Protein AF-A0A0Q7EDC2-F1 (afdb_monomer_lite)

Secondary structure (DSSP, 8-state):
---SS---HHHHHHHHHHHHHHHHHHHHHHHHHHHHHHHHHHHHHHHHHHHTT--SSTTHHHHHHHHHHHHHHHHHHHHHHHHHHHHHHHHHHHT--------TT--S--------S--------------------

Foldseek 3Di:
DDDDDDPDPLNVLLVVLQVVLQVLVVVLVVLVVVLVVLVVVLVCVVVVCVVVVHDPPPCVVVNVVSVVVNVVSVVVSVVSVVVSVVSVVVCVVVVHDYDHDCDPVRPPDDDDPDDDDDDDDDDDDDDDDDDDDDDDD

pLDDT: mean 73.4, std 23.54, range [28.7, 98.19]

Radius of gyration: 23.07 Å; chains: 1; bounding box: 58×30×77 Å

Structure (mmCIF, N/CA/C/O backbone):
data_AF-A0A0Q7EDC2-F1
#
_entry.id   AF-A0A0Q7EDC2-F1
#
loop_
_atom_site.group_PDB
_atom_site.id
_atom_site.type_symbol
_atom_site.label_atom_id
_atom_site.label_alt_id
_atom_site.label_comp_id
_atom_site.label_asym_id
_atom_site.label_entity_id
_atom_site.label_seq_id
_atom_site.pdbx_PDB_ins_code
_atom_site.Cartn_x
_atom_site.Cartn_y
_atom_site.Cartn_z
_atom_site.occupancy
_atom_site.B_iso_or_equiv
_atom_site.auth_seq_id
_atom_site.auth_comp_id
_atom_site.auth_asym_id
_atom_site.auth_atom_id
_atom_site.pdbx_PDB_model_num
ATOM 1 N N . MET A 1 1 ? 25.964 8.765 -46.398 1.00 41.34 1 MET A N 1
ATOM 2 C CA . MET A 1 1 ? 26.125 8.921 -44.936 1.00 41.34 1 MET A CA 1
ATOM 3 C C . MET A 1 1 ? 24.881 9.610 -44.404 1.00 41.34 1 MET A C 1
ATOM 5 O O . MET A 1 1 ? 24.780 10.824 -44.498 1.00 41.34 1 MET A O 1
ATOM 9 N N . THR A 1 2 ? 23.907 8.835 -43.928 1.00 40.84 2 THR A N 1
ATOM 10 C CA . THR A 1 2 ? 22.625 9.371 -43.450 1.00 40.84 2 THR A CA 1
ATOM 11 C C . THR A 1 2 ? 22.281 8.692 -42.131 1.00 40.84 2 THR A C 1
ATOM 13 O O . THR A 1 2 ? 21.480 7.768 -42.085 1.00 40.84 2 THR A O 1
ATOM 16 N N . GLN A 1 3 ? 22.930 9.127 -41.051 1.00 47.03 3 GLN A N 1
ATOM 17 C CA . GLN A 1 3 ? 22.365 9.005 -39.711 1.00 47.03 3 GLN A CA 1
ATOM 18 C C . GLN A 1 3 ? 21.660 10.329 -39.410 1.00 47.03 3 GLN A C 1
ATOM 20 O O . GLN A 1 3 ? 22.299 11.339 -39.129 1.00 47.03 3 GLN A O 1
ATOM 25 N N . ARG A 1 4 ? 20.330 10.335 -39.507 1.00 50.97 4 ARG A N 1
ATOM 26 C CA . ARG A 1 4 ? 19.479 11.297 -38.801 1.00 50.97 4 ARG A CA 1
ATOM 27 C C . ARG A 1 4 ? 18.469 10.484 -38.000 1.00 50.97 4 ARG A C 1
ATOM 29 O O . ARG A 1 4 ? 17.672 9.761 -38.584 1.00 50.97 4 ARG A O 1
ATOM 36 N N . ASN A 1 5 ? 18.548 10.628 -36.679 1.00 55.94 5 ASN A N 1
ATOM 37 C CA . ASN A 1 5 ? 17.570 10.209 -35.669 1.00 55.94 5 ASN A CA 1
ATOM 38 C C . ASN A 1 5 ? 17.356 8.697 -35.478 1.00 55.94 5 ASN A C 1
ATOM 40 O O . ASN A 1 5 ? 16.224 8.225 -35.449 1.00 55.94 5 ASN A O 1
ATOM 44 N N . GLY A 1 6 ? 18.437 7.936 -35.295 1.00 47.84 6 GLY A N 1
ATOM 45 C CA . GLY A 1 6 ? 18.365 6.524 -34.913 1.00 47.84 6 GLY A CA 1
ATOM 46 C C . GLY A 1 6 ? 18.562 6.321 -33.413 1.00 47.84 6 GLY A C 1
ATOM 47 O O . GLY A 1 6 ? 19.651 5.933 -33.006 1.00 47.84 6 GLY A O 1
ATOM 48 N N . VAL A 1 7 ? 17.533 6.553 -32.591 1.00 57.72 7 VAL A N 1
ATOM 49 C CA . VAL A 1 7 ? 17.492 5.884 -31.278 1.00 57.72 7 VAL A CA 1
ATOM 50 C C . VAL A 1 7 ? 17.326 4.395 -31.577 1.00 57.72 7 VAL A C 1
ATOM 52 O O . VAL A 1 7 ? 16.370 4.009 -32.253 1.00 57.72 7 VAL A O 1
ATOM 55 N N . SER A 1 8 ? 18.274 3.559 -31.149 1.00 68.38 8 SER A N 1
ATOM 56 C CA . SER A 1 8 ? 18.185 2.117 -31.375 1.00 68.38 8 SER A CA 1
ATOM 57 C C . SER A 1 8 ? 16.929 1.572 -30.688 1.00 68.38 8 SER A C 1
ATOM 59 O O . SER A 1 8 ? 16.618 1.910 -29.543 1.00 68.38 8 SER A O 1
ATOM 61 N N . ILE A 1 9 ? 16.192 0.694 -31.374 1.00 65.75 9 ILE A N 1
ATOM 62 C CA . ILE A 1 9 ? 15.026 -0.004 -30.802 1.00 65.75 9 ILE A CA 1
ATOM 63 C C . ILE A 1 9 ? 15.425 -0.742 -29.513 1.00 65.75 9 ILE A C 1
ATOM 65 O O . ILE A 1 9 ? 14.613 -0.889 -28.601 1.00 65.75 9 ILE A O 1
ATOM 69 N N . MET A 1 10 ? 16.681 -1.188 -29.431 1.00 63.91 10 MET A N 1
ATOM 70 C CA . MET A 1 10 ? 17.245 -1.836 -28.253 1.00 63.91 10 MET A CA 1
ATOM 71 C C . MET A 1 10 ? 17.316 -0.859 -27.070 1.00 63.91 10 MET A C 1
ATOM 73 O O . MET A 1 10 ? 16.727 -1.140 -26.029 1.00 63.91 10 MET A O 1
ATOM 77 N N . ASP A 1 11 ? 17.882 0.335 -27.266 1.00 76.56 11 ASP A N 1
ATOM 78 C CA . ASP A 1 11 ? 17.971 1.389 -26.239 1.00 76.56 11 ASP A CA 1
ATOM 79 C C . ASP A 1 11 ? 16.587 1.795 -25.716 1.00 76.56 11 ASP A C 1
ATOM 81 O O . ASP A 1 11 ? 16.391 1.998 -24.519 1.00 76.56 11 ASP A O 1
ATOM 85 N N . THR A 1 12 ? 15.590 1.829 -26.606 1.00 83.56 12 THR A N 1
ATOM 86 C CA . THR A 1 12 ? 14.204 2.156 -26.238 1.00 83.56 12 THR A CA 1
ATOM 87 C C . THR A 1 12 ? 13.577 1.075 -25.348 1.00 83.56 12 THR A C 1
ATOM 89 O O . THR A 1 12 ? 12.875 1.394 -24.388 1.00 83.56 12 THR A O 1
ATOM 92 N N . LYS A 1 13 ? 13.843 -0.210 -25.624 1.00 81.00 13 LYS A N 1
ATOM 93 C CA . LYS A 1 13 ? 13.343 -1.337 -24.815 1.00 81.00 13 LYS A CA 1
ATOM 94 C C . LYS A 1 13 ? 13.968 -1.359 -23.420 1.00 81.00 13 LYS A C 1
ATOM 96 O O . LYS A 1 13 ? 13.245 -1.550 -22.445 1.00 81.00 13 LYS A O 1
ATOM 101 N N . HIS A 1 14 ? 15.277 -1.126 -23.324 1.00 82.81 14 HIS A N 1
ATOM 102 C CA . HIS A 1 14 ? 15.996 -1.038 -22.047 1.00 82.81 14 HIS A CA 1
ATOM 103 C C . HIS A 1 14 ? 15.515 0.142 -21.197 1.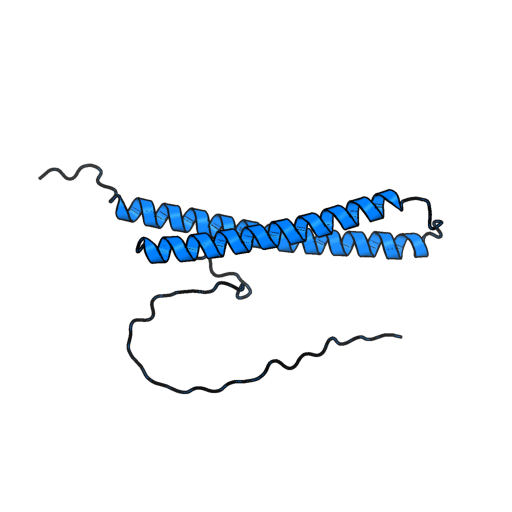00 82.81 14 HIS A C 1
ATOM 105 O O . HIS A 1 14 ? 15.252 -0.010 -20.000 1.00 82.81 14 HIS A O 1
ATOM 111 N N . ALA A 1 15 ? 15.330 1.307 -21.824 1.00 83.31 15 ALA A N 1
ATOM 112 C CA . ALA A 1 15 ? 14.800 2.490 -21.155 1.00 83.31 15 ALA A CA 1
ATOM 113 C C . ALA A 1 15 ? 13.376 2.252 -20.633 1.00 83.31 15 ALA A C 1
ATOM 115 O O . ALA A 1 15 ? 13.090 2.540 -19.472 1.00 83.31 15 ALA A O 1
ATOM 116 N N . PHE A 1 16 ? 12.499 1.664 -21.453 1.00 86.12 16 PHE A N 1
ATOM 117 C CA . PHE A 1 16 ? 11.136 1.337 -21.037 1.00 86.12 16 PHE A CA 1
ATOM 118 C C . PHE A 1 16 ? 11.110 0.351 -19.863 1.00 86.12 16 PHE A C 1
ATOM 120 O O . PHE A 1 16 ? 10.451 0.622 -18.861 1.00 86.12 16 PHE A O 1
ATOM 127 N N . ALA A 1 17 ? 11.859 -0.753 -19.944 1.00 86.44 17 ALA A N 1
ATOM 128 C CA . ALA A 1 17 ? 11.925 -1.736 -18.863 1.00 86.44 17 ALA A CA 1
ATOM 129 C C . ALA A 1 17 ? 12.429 -1.112 -17.551 1.00 86.44 17 ALA A C 1
ATOM 131 O O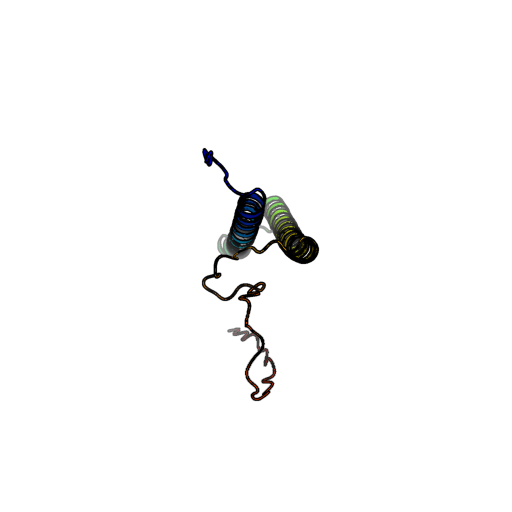 . ALA A 1 17 ? 11.866 -1.377 -16.490 1.00 86.44 17 ALA A O 1
ATOM 132 N N . SER A 1 18 ? 13.420 -0.219 -17.631 1.00 85.81 18 SER A N 1
ATOM 133 C CA . SER A 1 18 ? 13.939 0.515 -16.471 1.00 85.81 18 SER A CA 1
ATOM 134 C C . SER A 1 18 ? 12.898 1.453 -15.855 1.00 85.81 18 SER A C 1
ATOM 136 O O . SER A 1 18 ? 12.765 1.495 -14.635 1.00 85.81 18 SER A O 1
ATOM 138 N N . ILE A 1 19 ? 12.116 2.166 -16.675 1.00 89.94 19 ILE A N 1
ATOM 139 C CA . ILE A 1 19 ? 11.028 3.030 -16.187 1.00 89.94 19 ILE A CA 1
ATOM 140 C C . ILE A 1 19 ? 9.965 2.198 -15.463 1.00 89.94 19 ILE A C 1
ATOM 142 O O . ILE A 1 19 ? 9.530 2.567 -14.373 1.00 89.94 19 ILE A O 1
ATOM 146 N N . VAL A 1 20 ? 9.555 1.066 -16.041 1.00 90.56 20 VAL A N 1
ATOM 147 C CA . VAL A 1 20 ? 8.545 0.198 -15.420 1.00 90.56 20 VAL A CA 1
ATOM 148 C C . VAL A 1 20 ? 9.063 -0.383 -14.102 1.00 90.56 20 VAL A C 1
ATOM 150 O O . VAL A 1 20 ? 8.348 -0.315 -13.105 1.00 90.56 20 VAL A O 1
ATOM 153 N N . ALA A 1 21 ? 10.303 -0.882 -14.060 1.00 89.25 21 ALA A N 1
ATOM 154 C CA . ALA A 1 21 ? 10.915 -1.395 -12.832 1.00 89.25 21 ALA A CA 1
ATOM 155 C C . ALA A 1 21 ? 11.003 -0.315 -11.739 1.00 89.25 21 ALA A C 1
ATOM 157 O O . ALA A 1 21 ? 10.645 -0.558 -10.586 1.00 89.25 21 ALA A O 1
ATOM 158 N N . ALA A 1 22 ? 11.398 0.911 -12.102 1.00 87.56 22 ALA A N 1
ATOM 159 C CA . ALA A 1 22 ? 11.448 2.031 -11.167 1.00 87.56 22 ALA A CA 1
ATOM 160 C C . ALA A 1 22 ? 10.059 2.378 -10.606 1.00 87.56 22 ALA A C 1
ATOM 162 O O . ALA A 1 22 ? 9.919 2.598 -9.402 1.00 87.56 22 ALA A O 1
ATOM 163 N N . ASN A 1 23 ? 9.028 2.376 -11.456 1.00 91.62 23 ASN A N 1
ATOM 164 C CA . ASN A 1 23 ? 7.651 2.641 -11.043 1.00 91.62 23 ASN A CA 1
ATOM 165 C C . ASN A 1 23 ? 7.091 1.534 -10.140 1.00 9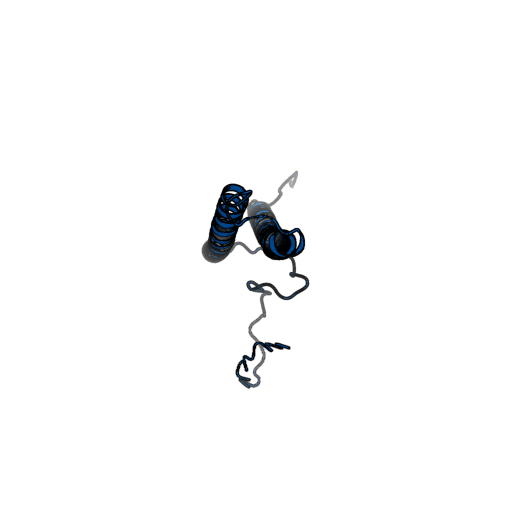1.62 23 ASN A C 1
ATOM 167 O O . ASN A 1 23 ? 6.389 1.843 -9.175 1.00 91.62 23 ASN A O 1
ATOM 171 N N . LEU A 1 24 ? 7.405 0.263 -10.414 1.00 92.25 24 LEU A N 1
ATOM 172 C CA . LEU A 1 24 ? 7.001 -0.862 -9.565 1.00 92.25 24 LEU A CA 1
ATOM 173 C C . LEU A 1 24 ? 7.646 -0.759 -8.182 1.00 92.25 24 LEU A C 1
ATOM 175 O O . LEU A 1 24 ? 6.929 -0.750 -7.186 1.00 92.25 24 LEU A O 1
ATOM 179 N N . ASN A 1 25 ? 8.961 -0.539 -8.118 1.00 90.06 25 ASN A N 1
ATOM 180 C CA . ASN A 1 25 ? 9.680 -0.337 -6.858 1.00 90.06 25 ASN A CA 1
ATOM 181 C C . ASN A 1 25 ? 9.137 0.868 -6.058 1.00 90.06 25 ASN A C 1
ATOM 183 O O . ASN A 1 25 ? 8.906 0.784 -4.851 1.00 90.06 25 ASN A O 1
ATOM 187 N N . ALA A 1 26 ? 8.866 1.994 -6.728 1.00 91.31 26 ALA A N 1
ATOM 188 C CA . ALA A 1 26 ? 8.246 3.155 -6.088 1.00 91.31 26 ALA A CA 1
ATOM 189 C C . ALA A 1 26 ? 6.844 2.835 -5.536 1.00 91.31 26 ALA A C 1
ATOM 191 O O . ALA A 1 26 ? 6.492 3.289 -4.445 1.00 91.31 26 ALA A O 1
ATOM 192 N N . SER A 1 27 ? 6.064 2.035 -6.267 1.00 94.81 27 SER A N 1
ATOM 193 C CA . SER A 1 27 ? 4.717 1.619 -5.861 1.00 94.81 27 SER A CA 1
ATOM 194 C C . SER A 1 27 ? 4.748 0.649 -4.678 1.00 94.81 27 SER A C 1
ATOM 196 O O . SER A 1 27 ? 3.946 0.785 -3.758 1.00 94.81 27 SER A O 1
ATOM 198 N N . GLU A 1 28 ? 5.695 -0.292 -4.655 1.00 94.94 28 GLU A N 1
ATOM 199 C CA . GLU A 1 28 ? 5.929 -1.197 -3.521 1.00 94.94 28 GLU A CA 1
ATOM 200 C C . GLU A 1 28 ? 6.267 -0.414 -2.249 1.00 94.94 28 GLU A C 1
ATOM 202 O O . GLU A 1 28 ? 5.650 -0.621 -1.203 1.00 94.94 28 GLU A O 1
ATOM 207 N N . LEU A 1 29 ? 7.184 0.554 -2.351 1.00 93.25 29 LEU A N 1
ATOM 208 C CA . LEU A 1 29 ? 7.560 1.411 -1.229 1.00 93.25 29 LEU A CA 1
ATOM 209 C C . LEU A 1 29 ? 6.391 2.281 -0.744 1.00 93.25 29 LEU A C 1
ATOM 211 O O . LEU A 1 29 ? 6.239 2.512 0.458 1.00 93.25 29 LEU A O 1
ATOM 215 N N . ALA A 1 30 ? 5.566 2.784 -1.663 1.00 93.94 30 ALA A N 1
ATOM 216 C 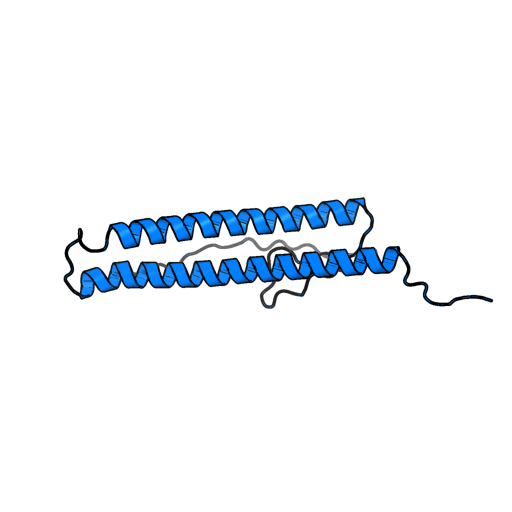CA . ALA A 1 30 ? 4.360 3.526 -1.312 1.00 93.94 30 ALA A CA 1
ATOM 217 C C . ALA A 1 30 ? 3.355 2.639 -0.558 1.00 93.94 30 ALA A C 1
ATOM 219 O O . ALA A 1 30 ? 2.820 3.071 0.464 1.00 93.94 30 ALA A O 1
ATOM 220 N N . ALA A 1 31 ? 3.162 1.391 -1.000 1.00 94.56 31 ALA A N 1
ATOM 221 C CA . ALA A 1 31 ? 2.306 0.424 -0.318 1.00 94.56 31 ALA A CA 1
ATOM 222 C C . ALA A 1 31 ? 2.818 0.094 1.095 1.00 94.56 31 ALA A C 1
ATOM 224 O O . ALA A 1 31 ? 2.020 0.042 2.029 1.00 94.56 31 ALA A O 1
ATOM 225 N N . ASP A 1 32 ? 4.136 -0.051 1.280 1.00 95.31 32 ASP A N 1
ATOM 226 C CA . ASP A 1 32 ? 4.748 -0.265 2.601 1.00 95.31 32 ASP A CA 1
ATOM 227 C C . ASP A 1 32 ? 4.495 0.908 3.555 1.00 95.31 32 ASP A C 1
ATOM 229 O O . ASP A 1 32 ? 4.097 0.714 4.706 1.00 95.31 32 ASP A O 1
ATOM 233 N N . ARG A 1 33 ? 4.667 2.142 3.070 1.00 95.94 33 ARG A N 1
ATOM 234 C CA . ARG A 1 33 ? 4.389 3.354 3.857 1.00 95.94 33 ARG A CA 1
ATOM 235 C C . ARG A 1 33 ? 2.913 3.471 4.218 1.00 95.94 33 ARG A C 1
ATOM 237 O O . ARG A 1 33 ? 2.589 3.798 5.357 1.00 95.94 33 ARG A O 1
ATOM 244 N N . GLN A 1 34 ? 2.024 3.187 3.269 1.00 96.94 34 GLN A N 1
ATOM 245 C CA . GLN A 1 34 ? 0.585 3.196 3.509 1.00 96.94 34 GLN A CA 1
ATOM 246 C C . GLN A 1 34 ? 0.196 2.145 4.551 1.00 96.94 34 GLN A C 1
ATOM 248 O O . GLN A 1 34 ? -0.546 2.455 5.479 1.00 96.94 34 GLN A O 1
ATOM 253 N N . LEU A 1 35 ? 0.731 0.927 4.447 1.00 97.19 35 LEU A N 1
ATOM 254 C CA . LEU A 1 35 ? 0.466 -0.140 5.408 1.00 97.19 35 LEU A CA 1
ATOM 255 C C . LEU A 1 35 ? 0.941 0.233 6.820 1.00 97.19 35 LEU A C 1
ATOM 257 O O . LEU A 1 35 ? 0.208 0.017 7.785 1.00 97.19 35 LEU A O 1
ATOM 261 N N . ALA A 1 36 ? 2.123 0.845 6.940 1.00 97.62 36 ALA A N 1
ATOM 262 C CA . ALA A 1 36 ? 2.625 1.351 8.216 1.00 97.62 36 ALA A CA 1
ATOM 263 C C . ALA A 1 36 ? 1.686 2.410 8.819 1.00 97.62 36 ALA A C 1
ATOM 265 O O . ALA A 1 36 ? 1.332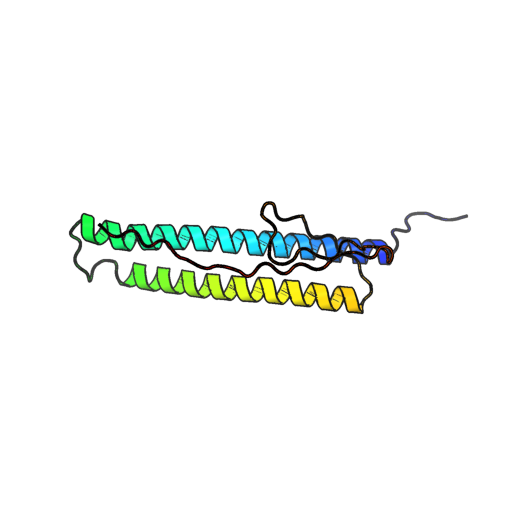 2.322 9.995 1.00 97.62 36 ALA A O 1
ATOM 266 N N . GLN A 1 37 ? 1.227 3.368 8.009 1.00 98.06 37 GLN A N 1
ATOM 267 C CA . GLN A 1 37 ? 0.307 4.409 8.465 1.00 98.06 37 GLN A CA 1
ATOM 268 C C . GLN A 1 37 ? -1.047 3.838 8.911 1.00 98.06 37 GLN A C 1
ATOM 270 O O . GLN A 1 37 ? -1.561 4.240 9.953 1.00 98.06 37 GLN A O 1
ATOM 275 N N . LEU A 1 38 ? -1.607 2.877 8.168 1.00 97.62 38 LEU A N 1
ATOM 276 C CA . LEU A 1 38 ? -2.852 2.202 8.551 1.00 97.62 38 LEU A CA 1
ATOM 277 C C . LEU A 1 38 ? -2.697 1.429 9.870 1.00 97.62 38 LEU A C 1
ATOM 279 O O . LEU A 1 38 ? -3.608 1.444 10.695 1.00 97.62 38 LEU A O 1
ATOM 283 N N . GLY A 1 39 ? -1.542 0.794 10.100 1.00 96.94 39 GLY A N 1
ATOM 284 C CA . GLY A 1 39 ? -1.233 0.115 11.362 1.00 96.94 39 GLY A CA 1
ATOM 285 C C . GLY A 1 39 ? -1.168 1.067 12.563 1.00 96.94 39 GLY A C 1
ATOM 286 O O . GLY A 1 39 ? -1.681 0.738 13.637 1.00 96.94 39 GLY A O 1
ATOM 287 N N . ILE A 1 40 ? -0.607 2.266 12.375 1.00 96.88 40 ILE A N 1
ATOM 288 C CA . ILE A 1 40 ? -0.626 3.333 13.389 1.00 96.88 40 ILE A CA 1
ATOM 289 C C . ILE A 1 40 ? -2.072 3.737 13.683 1.00 96.88 40 ILE A C 1
ATOM 291 O O . ILE A 1 40 ? -2.502 3.669 14.829 1.00 96.88 40 ILE A O 1
ATOM 295 N N . THR A 1 41 ? -2.862 4.044 12.651 1.00 95.19 41 THR A N 1
ATOM 296 C CA . THR A 1 41 ? -4.270 4.433 12.818 1.00 95.19 41 THR A CA 1
ATOM 297 C C . THR A 1 41 ? -5.100 3.351 13.514 1.00 95.19 41 THR A C 1
ATOM 299 O O . THR A 1 41 ? -5.947 3.668 14.347 1.00 95.19 41 THR A O 1
ATOM 302 N N . LEU A 1 42 ? -4.850 2.071 13.223 1.00 94.81 42 LEU A N 1
ATOM 303 C CA . LEU A 1 42 ? -5.515 0.961 13.907 1.00 94.81 42 LEU A CA 1
ATOM 304 C C . LEU A 1 42 ? -5.162 0.932 15.399 1.00 94.81 42 LEU A C 1
ATOM 306 O O . LEU A 1 42 ? -6.044 0.750 16.238 1.00 94.81 42 LEU A O 1
ATOM 310 N N . THR A 1 43 ? -3.887 1.144 15.726 1.00 93.50 43 THR A N 1
ATOM 311 C CA . THR A 1 43 ? -3.403 1.210 17.111 1.00 93.50 43 THR A CA 1
ATOM 312 C C . THR A 1 43 ? -4.022 2.391 17.857 1.00 93.50 43 THR A C 1
ATOM 314 O O . THR A 1 43 ? -4.501 2.220 18.980 1.00 93.50 43 THR A O 1
ATOM 317 N N . ASP A 1 44 ? -4.084 3.564 17.226 1.00 91.12 44 ASP A N 1
ATOM 318 C CA . ASP A 1 44 ? -4.686 4.772 17.799 1.00 91.12 44 ASP A CA 1
ATOM 319 C C . ASP A 1 44 ? -6.186 4.585 18.047 1.00 91.12 44 ASP A C 1
ATOM 321 O O . ASP A 1 44 ? -6.692 4.953 19.105 1.00 91.12 44 ASP A O 1
ATOM 325 N N . LEU A 1 45 ? -6.909 3.955 17.116 1.00 89.00 45 LEU A N 1
ATOM 326 C CA . LEU A 1 45 ? -8.330 3.660 17.299 1.00 89.00 45 LEU A CA 1
ATOM 327 C C . LEU A 1 45 ? -8.565 2.642 18.417 1.00 89.00 45 LEU A C 1
ATOM 329 O O . LEU A 1 45 ? -9.470 2.829 19.229 1.00 89.00 45 LEU A O 1
ATOM 333 N N . ALA A 1 46 ? -7.773 1.572 18.481 1.00 88.19 46 ALA A N 1
ATOM 334 C CA . ALA A 1 46 ? -7.935 0.543 19.503 1.00 88.19 46 ALA A CA 1
ATOM 335 C C . ALA A 1 46 ? -7.601 1.074 20.909 1.00 88.19 46 ALA A C 1
ATOM 337 O O . ALA A 1 46 ? -8.375 0.882 21.848 1.00 88.19 46 ALA A O 1
ATOM 338 N N . SER A 1 47 ? -6.476 1.780 21.050 1.00 88.44 47 SER A N 1
ATOM 339 C CA . SER A 1 47 ? -6.014 2.324 22.334 1.00 88.44 47 SER A CA 1
ATOM 340 C C . SER A 1 47 ? -6.797 3.569 22.760 1.00 88.44 47 SER A C 1
ATOM 342 O O . SER A 1 47 ? -7.230 3.670 23.910 1.00 88.44 47 SER A O 1
ATOM 344 N N . GLY A 1 48 ? -7.054 4.486 21.825 1.00 85.75 48 GLY A N 1
ATOM 345 C CA . GLY A 1 48 ? -7.782 5.727 22.065 1.00 85.75 48 GLY A CA 1
ATOM 346 C C . GLY A 1 48 ? -9.223 5.482 22.489 1.00 85.75 48 GLY A C 1
ATOM 347 O O . GLY A 1 48 ? -9.728 6.187 23.360 1.00 85.75 48 GLY A O 1
ATOM 348 N N . ARG A 1 49 ? -9.880 4.440 21.960 1.00 84.25 49 ARG A N 1
ATOM 349 C CA . ARG A 1 49 ? -11.238 4.079 22.394 1.00 84.25 49 ARG A CA 1
ATOM 350 C C . ARG A 1 49 ? -11.299 3.650 23.852 1.00 84.25 49 ARG A C 1
ATOM 352 O O . ARG A 1 49 ? -12.188 4.106 24.569 1.00 84.25 49 ARG A O 1
ATOM 359 N N . ALA A 1 50 ? -10.356 2.816 24.283 1.00 82.88 50 ALA A N 1
ATOM 360 C CA . ALA A 1 50 ? -10.267 2.396 25.675 1.00 82.88 50 ALA A CA 1
ATOM 361 C C . ALA A 1 50 ? -9.966 3.592 26.594 1.00 82.88 50 ALA A C 1
ATOM 363 O O . ALA A 1 50 ? -10.647 3.780 27.600 1.00 82.88 50 ALA A O 1
ATOM 364 N N . ALA A 1 51 ? -9.007 4.441 26.211 1.00 86.69 51 ALA A N 1
ATOM 365 C CA . ALA A 1 51 ? -8.627 5.623 26.984 1.00 86.69 51 ALA A CA 1
ATOM 366 C C . ALA A 1 51 ? -9.751 6.672 27.084 1.00 86.69 51 ALA A C 1
ATOM 368 O O . ALA A 1 51 ? -9.896 7.325 28.114 1.00 86.69 51 ALA A O 1
ATOM 369 N N . ALA A 1 52 ? -10.569 6.816 26.039 1.00 86.19 52 ALA A N 1
ATOM 370 C CA . ALA A 1 52 ? -11.689 7.755 25.995 1.00 86.19 52 ALA A CA 1
ATOM 371 C C . ALA A 1 52 ? -12.983 7.220 26.641 1.00 86.19 52 ALA A C 1
ATOM 373 O O . ALA A 1 52 ? -13.997 7.916 26.640 1.00 86.19 52 ALA A O 1
ATOM 374 N N . GLY A 1 53 ? -12.984 5.989 27.170 1.00 85.75 53 GLY A N 1
ATOM 375 C CA . GLY A 1 53 ? -14.166 5.383 27.790 1.00 85.75 53 GLY A CA 1
ATOM 376 C C . GLY A 1 53 ? -15.300 5.079 26.804 1.00 85.75 53 GLY A C 1
ATOM 377 O O . GLY A 1 53 ? -16.455 4.948 27.216 1.00 85.75 53 GLY A O 1
ATOM 378 N N . PHE A 1 54 ? -15.005 4.973 25.503 1.00 81.88 54 PHE A N 1
ATOM 379 C CA . PHE A 1 54 ? -16.018 4.618 24.515 1.00 81.88 54 PHE A CA 1
ATOM 380 C C . PHE A 1 54 ? -16.432 3.153 24.670 1.00 81.88 54 PHE A C 1
ATOM 382 O O . PHE A 1 54 ? -15.595 2.256 24.777 1.00 81.88 54 PHE A O 1
ATOM 389 N N . ALA A 1 55 ? -17.741 2.895 24.614 1.00 79.69 55 ALA A N 1
ATOM 390 C CA . ALA A 1 55 ? -18.262 1.535 24.565 1.00 79.69 55 ALA A CA 1
ATOM 391 C C . ALA A 1 55 ? -17.744 0.783 23.321 1.00 79.69 55 ALA A C 1
ATOM 393 O O . ALA A 1 55 ? -17.393 1.385 22.303 1.00 79.69 55 ALA A O 1
ATOM 394 N N . ALA A 1 56 ? -17.737 -0.551 23.377 1.00 73.38 56 ALA A N 1
ATOM 395 C CA . ALA A 1 56 ? -17.236 -1.403 22.294 1.00 73.38 56 ALA A CA 1
ATOM 396 C C . ALA A 1 56 ? -18.066 -1.321 20.990 1.00 73.38 56 ALA A C 1
ATOM 398 O O . ALA A 1 56 ? -17.536 -1.569 19.910 1.00 73.38 56 ALA A O 1
ATOM 399 N N . GLY A 1 57 ? -19.334 -0.907 21.051 1.00 80.38 57 GLY A N 1
ATOM 400 C CA . GLY A 1 57 ? -20.190 -0.758 19.864 1.00 80.38 57 GLY A CA 1
ATOM 401 C C . GLY A 1 57 ? -19.838 0.447 18.971 1.00 80.38 57 GLY A C 1
ATOM 402 O O . GLY A 1 57 ? -19.572 0.263 17.781 1.00 80.38 57 GLY A O 1
ATOM 403 N N . PRO A 1 58 ? -19.819 1.685 19.504 1.00 79.56 58 PRO A N 1
ATOM 404 C CA . PRO A 1 58 ? -19.524 2.885 18.719 1.00 79.56 58 PRO A CA 1
ATOM 405 C C . PRO A 1 58 ? -18.157 2.834 18.025 1.00 79.56 58 PRO A C 1
ATOM 407 O O . PRO A 1 58 ? -17.127 2.743 18.681 1.00 79.56 58 PRO A O 1
ATOM 410 N N . GLY A 1 59 ? -18.143 2.916 16.692 1.00 77.69 59 GLY A N 1
ATOM 411 C CA . GLY A 1 59 ? -16.909 2.898 15.898 1.00 77.69 59 GLY A CA 1
ATOM 412 C C . GLY A 1 59 ? -16.398 1.505 15.515 1.00 77.69 59 GLY A C 1
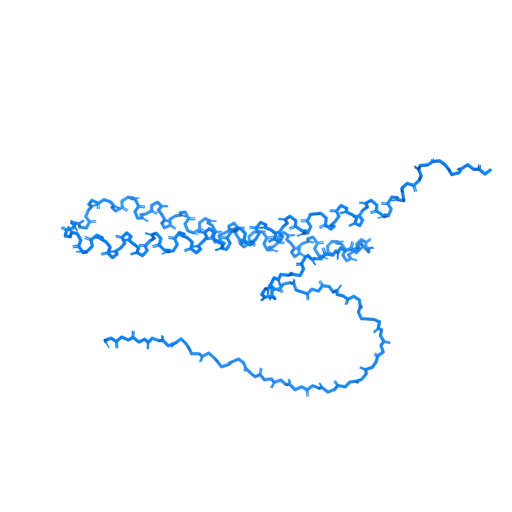ATOM 413 O O . GLY A 1 59 ? -15.356 1.422 14.868 1.00 77.69 59 GLY A O 1
ATOM 414 N N . GLN A 1 60 ? -17.116 0.421 15.849 1.00 89.25 60 GLN A N 1
ATOM 415 C CA . GLN A 1 60 ? -16.744 -0.934 15.417 1.00 89.25 60 GLN A CA 1
ATOM 416 C C . GLN A 1 60 ? -16.728 -1.068 13.890 1.00 89.25 60 GLN A C 1
ATOM 418 O O . GLN A 1 60 ? -15.735 -1.521 13.341 1.00 89.25 60 GLN A O 1
ATOM 423 N N . ALA A 1 61 ? -17.753 -0.560 13.198 1.00 90.44 61 ALA A N 1
ATOM 424 C CA . ALA A 1 61 ? -17.780 -0.569 11.732 1.00 90.44 61 ALA A CA 1
ATOM 425 C C . ALA A 1 61 ? -16.568 0.160 11.117 1.00 90.44 61 ALA A C 1
ATOM 427 O O . ALA A 1 61 ? -16.031 -0.260 10.098 1.00 90.44 61 ALA A O 1
ATOM 428 N N . GLY A 1 62 ? -16.091 1.232 11.762 1.00 89.12 62 GLY A N 1
ATOM 429 C CA . GLY A 1 62 ? -14.873 1.926 11.342 1.00 89.12 62 GLY A CA 1
ATOM 430 C C . GLY A 1 62 ? -13.614 1.068 11.507 1.00 89.12 62 GLY A C 1
ATOM 431 O O . GLY A 1 62 ? -12.770 1.060 10.614 1.00 89.12 62 GLY A O 1
ATOM 432 N N . LEU A 1 63 ? -13.504 0.317 12.611 1.00 92.00 63 LEU A N 1
ATOM 433 C CA . LEU A 1 63 ? -12.428 -0.662 12.810 1.00 92.00 63 LEU A CA 1
ATOM 434 C C . LEU A 1 63 ? -12.484 -1.783 11.768 1.00 92.00 63 LEU A C 1
ATOM 436 O O . LEU A 1 63 ? -11.443 -2.147 11.228 1.00 92.00 63 LEU A O 1
ATOM 440 N N . ASP A 1 64 ? -13.678 -2.289 11.460 1.00 94.81 64 ASP A N 1
ATOM 441 C CA . ASP A 1 64 ? -13.865 -3.361 10.481 1.00 94.81 64 ASP A CA 1
ATOM 442 C C . ASP A 1 64 ? -13.435 -2.902 9.077 1.00 94.81 64 ASP A C 1
ATOM 444 O O . ASP A 1 64 ? -12.643 -3.578 8.419 1.00 94.81 64 ASP A O 1
ATOM 448 N N . HIS A 1 65 ? -13.856 -1.707 8.647 1.00 96.00 65 HIS A N 1
ATOM 449 C CA . HIS A 1 65 ? -13.426 -1.129 7.368 1.00 96.00 65 HIS A CA 1
ATOM 450 C C . HIS A 1 65 ? -11.924 -0.829 7.322 1.00 96.00 65 HIS A C 1
ATOM 452 O O . HIS A 1 65 ? -11.289 -1.003 6.280 1.00 96.00 65 HIS A O 1
ATOM 458 N N . LEU A 1 66 ? -11.325 -0.403 8.438 1.00 96.25 66 LEU A N 1
ATOM 459 C CA . LEU A 1 66 ? -9.879 -0.205 8.504 1.00 96.25 66 LEU A CA 1
ATOM 460 C C . LEU A 1 66 ? -9.123 -1.538 8.401 1.00 96.25 66 LEU A C 1
ATOM 462 O O . LEU A 1 66 ? -8.120 -1.620 7.690 1.00 96.25 66 LEU A O 1
ATOM 466 N N . ALA A 1 67 ? -9.607 -2.587 9.068 1.00 96.69 67 ALA A N 1
ATOM 467 C CA . ALA A 1 67 ? -9.037 -3.927 8.970 1.00 96.69 67 ALA A CA 1
ATOM 468 C C . ALA A 1 67 ? -9.129 -4.473 7.534 1.00 96.69 67 ALA A C 1
ATOM 470 O O . ALA A 1 67 ? -8.155 -5.027 7.018 1.00 96.69 67 ALA A O 1
ATOM 471 N N . GLU A 1 68 ? -10.259 -4.255 6.859 1.00 97.94 68 GLU A N 1
ATOM 472 C CA . GLU A 1 68 ? -10.437 -4.590 5.445 1.00 97.94 68 GLU A CA 1
ATOM 473 C C . GLU A 1 68 ? -9.446 -3.824 4.552 1.00 97.94 68 GLU A C 1
ATOM 475 O O . GLU A 1 68 ? -8.750 -4.431 3.734 1.00 97.94 68 GLU A O 1
ATOM 480 N N . ALA A 1 69 ? -9.293 -2.512 4.753 1.00 98.06 69 ALA A N 1
ATOM 481 C CA . ALA A 1 69 ? -8.333 -1.696 4.009 1.00 98.06 69 ALA A CA 1
ATOM 482 C C . ALA A 1 69 ? -6.879 -2.174 4.194 1.00 98.06 69 ALA A C 1
ATOM 484 O O . ALA A 1 69 ? -6.106 -2.211 3.231 1.00 98.06 69 ALA A O 1
ATOM 485 N N . ILE A 1 70 ? -6.502 -2.589 5.408 1.00 98.19 70 ILE A N 1
ATOM 486 C CA . ILE A 1 70 ? -5.194 -3.197 5.693 1.00 98.19 70 ILE A CA 1
ATOM 487 C C . ILE A 1 70 ? -5.022 -4.497 4.898 1.00 98.19 70 ILE A C 1
ATOM 489 O O . ILE A 1 70 ? -4.012 -4.669 4.210 1.00 98.19 70 ILE A O 1
ATOM 493 N N . ALA A 1 71 ? -6.008 -5.396 4.940 1.00 98.12 71 ALA A N 1
ATOM 494 C CA . ALA A 1 71 ? -5.955 -6.674 4.229 1.00 98.12 71 ALA A CA 1
ATOM 495 C C . ALA A 1 71 ? -5.843 -6.495 2.702 1.00 98.12 71 ALA A C 1
ATOM 497 O O . ALA A 1 71 ? -5.048 -7.177 2.040 1.00 98.12 71 ALA A O 1
ATOM 498 N N . LEU A 1 72 ? -6.588 -5.538 2.143 1.00 98.06 72 LEU A N 1
ATOM 499 C CA . LEU A 1 72 ? -6.506 -5.170 0.729 1.00 98.06 72 LEU A CA 1
ATOM 500 C C . LEU A 1 72 ? -5.129 -4.601 0.375 1.00 98.06 72 LEU A C 1
ATOM 502 O O . LEU A 1 72 ? -4.548 -4.999 -0.634 1.00 98.06 72 LEU A O 1
ATOM 506 N N . THR A 1 73 ? -4.559 -3.745 1.225 1.00 97.00 73 THR A N 1
ATOM 507 C CA . THR A 1 73 ? -3.221 -3.165 1.011 1.00 97.00 73 THR A CA 1
ATOM 508 C C . THR A 1 73 ? -2.130 -4.243 1.026 1.00 97.00 73 THR A C 1
ATOM 510 O O . THR A 1 73 ? -1.255 -4.250 0.159 1.00 97.00 73 THR A O 1
ATOM 513 N N . ILE A 1 74 ? -2.208 -5.217 1.943 1.00 97.69 74 ILE A N 1
ATOM 514 C CA . ILE A 1 74 ? -1.298 -6.379 1.979 1.00 97.69 74 ILE A CA 1
ATOM 515 C C . ILE A 1 74 ? -1.391 -7.186 0.678 1.00 97.69 74 ILE A C 1
ATOM 517 O O . ILE A 1 74 ? -0.373 -7.610 0.122 1.00 97.69 74 ILE A O 1
ATOM 521 N N . THR A 1 75 ? -2.610 -7.394 0.181 1.00 97.88 75 THR A N 1
ATOM 522 C CA . THR A 1 75 ? -2.841 -8.119 -1.073 1.00 97.88 75 THR A CA 1
ATOM 523 C C . THR A 1 75 ? -2.278 -7.347 -2.265 1.00 97.88 75 THR A C 1
ATOM 525 O O . THR A 1 75 ? -1.535 -7.924 -3.058 1.00 97.88 75 THR A O 1
ATOM 528 N N . ALA A 1 76 ? -2.537 -6.040 -2.348 1.00 95.31 76 ALA A N 1
ATOM 529 C CA . ALA A 1 76 ? -2.002 -5.170 -3.392 1.00 95.31 76 ALA A CA 1
ATOM 530 C C . ALA A 1 76 ? -0.467 -5.187 -3.413 1.00 95.31 76 ALA A C 1
ATOM 532 O O . ALA A 1 76 ? 0.133 -5.377 -4.470 1.00 95.31 76 ALA A O 1
ATOM 533 N N . ARG A 1 77 ? 0.177 -5.094 -2.242 1.00 94.94 77 ARG A N 1
ATOM 534 C CA . ARG A 1 77 ? 1.635 -5.212 -2.106 1.00 94.94 77 ARG A CA 1
ATOM 535 C C . ARG A 1 77 ? 2.156 -6.539 -2.659 1.00 94.94 77 ARG A C 1
ATOM 537 O O . ARG A 1 77 ? 3.125 -6.551 -3.412 1.00 94.94 77 ARG A O 1
ATOM 544 N N . ARG A 1 78 ? 1.517 -7.662 -2.310 1.00 96.69 78 ARG A N 1
ATOM 545 C CA . ARG A 1 78 ? 1.901 -8.987 -2.830 1.00 96.69 78 ARG A CA 1
ATOM 546 C C . ARG A 1 78 ? 1.800 -9.037 -4.356 1.00 96.69 78 ARG A C 1
ATOM 548 O O . ARG A 1 78 ? 2.690 -9.582 -5.002 1.00 96.69 78 ARG A O 1
ATOM 555 N N . SER A 1 79 ? 0.743 -8.461 -4.923 1.00 97.62 79 SER A N 1
ATOM 556 C CA . SER A 1 79 ? 0.556 -8.386 -6.373 1.00 97.62 79 SER A CA 1
ATOM 557 C C . SER A 1 79 ? 1.600 -7.504 -7.063 1.00 97.62 79 SER A C 1
ATOM 559 O O . SER A 1 79 ? 2.071 -7.882 -8.132 1.00 97.62 79 SER A O 1
ATOM 561 N N . LEU A 1 80 ? 2.002 -6.380 -6.457 1.00 95.19 80 LEU A N 1
ATOM 562 C CA . LEU A 1 80 ? 3.070 -5.515 -6.979 1.00 95.19 80 LEU A CA 1
ATOM 563 C C . LEU A 1 80 ? 4.410 -6.255 -7.051 1.00 95.19 80 LEU A C 1
ATOM 565 O O . LEU A 1 80 ? 5.010 -6.308 -8.121 1.00 95.19 80 LEU A O 1
ATOM 569 N N . VAL A 1 81 ? 4.806 -6.919 -5.962 1.00 93.94 81 VAL A N 1
ATOM 570 C CA . VAL A 1 81 ? 6.033 -7.734 -5.922 1.00 93.94 81 VAL A CA 1
ATOM 571 C C . VAL A 1 81 ? 5.987 -8.845 -6.977 1.00 93.94 81 VAL A C 1
ATOM 573 O O . VAL A 1 81 ? 6.933 -9.038 -7.733 1.00 93.94 81 VAL A O 1
ATOM 576 N N . ALA A 1 82 ? 4.855 -9.545 -7.108 1.00 94.19 82 ALA A N 1
ATOM 577 C CA . ALA A 1 82 ? 4.706 -10.587 -8.123 1.00 94.19 82 ALA A CA 1
ATOM 578 C C . ALA A 1 82 ? 4.789 -10.041 -9.565 1.00 94.19 82 ALA A C 1
ATOM 580 O O . ALA A 1 82 ? 5.301 -10.725 -10.461 1.00 94.19 82 ALA A O 1
ATOM 581 N N . ALA A 1 83 ? 4.292 -8.823 -9.805 1.00 93.12 83 ALA A N 1
ATOM 582 C CA . ALA A 1 83 ? 4.425 -8.140 -11.088 1.00 93.12 83 ALA A CA 1
ATOM 583 C C . ALA A 1 83 ? 5.888 -7.765 -11.368 1.00 93.12 83 ALA A C 1
ATOM 585 O O . ALA A 1 83 ? 6.373 -8.000 -12.475 1.00 93.12 83 ALA A O 1
ATOM 586 N N . HIS A 1 84 ? 6.608 -7.274 -10.359 1.00 91.00 84 HIS A N 1
ATOM 587 C CA . HIS A 1 84 ? 8.033 -6.961 -10.440 1.00 91.00 84 HIS A CA 1
ATOM 588 C C . HIS A 1 84 ? 8.881 -8.204 -10.734 1.00 91.00 84 HIS A C 1
ATOM 590 O O . HIS A 1 84 ? 9.646 -8.219 -11.699 1.00 91.00 84 HIS A O 1
ATOM 596 N N . ASP A 1 85 ? 8.649 -9.305 -10.019 1.00 89.81 85 ASP A N 1
ATOM 597 C CA . ASP A 1 85 ? 9.297 -10.593 -10.289 1.00 89.81 85 ASP A CA 1
ATOM 598 C C . ASP A 1 85 ? 9.016 -11.105 -11.711 1.00 89.81 85 ASP A C 1
ATOM 600 O O . ASP A 1 85 ? 9.870 -11.731 -12.350 1.00 89.81 85 ASP A O 1
ATOM 604 N N . SER A 1 86 ? 7.803 -10.868 -12.218 1.00 92.69 86 SER A N 1
ATOM 605 C CA . SER A 1 86 ? 7.417 -11.253 -13.579 1.00 92.69 86 SER A CA 1
ATOM 606 C C . SER A 1 86 ? 8.145 -10.419 -14.626 1.00 92.69 86 SER A C 1
ATOM 608 O O . SER A 1 86 ? 8.734 -11.001 -15.538 1.00 92.69 86 SER A O 1
ATOM 610 N N . LEU A 1 87 ? 8.204 -9.095 -14.443 1.00 90.12 87 LEU A N 1
ATOM 611 C CA . LEU A 1 87 ? 8.999 -8.202 -15.287 1.00 90.12 87 LEU A CA 1
ATOM 612 C C . LEU A 1 87 ? 10.457 -8.663 -15.329 1.00 90.12 87 LEU A C 1
ATOM 614 O O . LEU A 1 87 ? 11.036 -8.780 -16.408 1.00 90.12 87 LEU A O 1
ATOM 618 N N . ALA A 1 88 ? 11.020 -9.011 -14.171 1.00 86.69 88 ALA A N 1
ATOM 619 C CA . ALA A 1 88 ? 12.396 -9.458 -14.080 1.00 86.69 88 ALA A CA 1
ATOM 620 C C . ALA A 1 88 ? 12.649 -10.767 -14.850 1.00 86.69 88 ALA A C 1
ATOM 622 O O . ALA A 1 88 ? 13.662 -10.931 -15.539 1.00 86.69 88 ALA A O 1
ATOM 623 N N . ARG A 1 89 ? 11.719 -11.727 -14.765 1.00 88.44 89 ARG A N 1
ATOM 624 C CA . ARG A 1 89 ? 11.783 -12.970 -15.552 1.00 88.44 89 ARG A CA 1
ATOM 625 C C . ARG A 1 89 ? 11.704 -12.700 -17.050 1.00 88.44 89 ARG A C 1
ATOM 627 O O . ARG A 1 89 ? 12.473 -13.293 -17.808 1.00 88.44 89 ARG A O 1
ATOM 634 N N . ASP A 1 90 ? 10.795 -11.834 -17.474 1.00 88.06 90 ASP A N 1
ATOM 635 C CA . ASP A 1 90 ? 10.563 -11.577 -18.893 1.00 88.06 90 ASP A CA 1
ATOM 636 C C . ASP A 1 90 ? 11.698 -10.773 -19.518 1.00 88.06 90 ASP A C 1
ATOM 638 O O . ASP A 1 90 ? 12.161 -11.103 -20.609 1.00 88.06 90 ASP A O 1
ATOM 642 N N . ALA A 1 91 ? 12.240 -9.793 -18.808 1.00 84.88 91 ALA A N 1
ATOM 643 C CA . ALA A 1 91 ? 13.390 -9.049 -19.286 1.00 84.88 91 ALA A CA 1
ATOM 644 C C . ALA A 1 91 ? 14.650 -9.936 -19.395 1.00 84.88 91 ALA A C 1
ATOM 646 O O . ALA A 1 91 ? 15.358 -9.844 -20.399 1.00 84.88 91 ALA A O 1
ATOM 647 N N . ARG A 1 92 ? 14.853 -10.922 -18.499 1.00 84.12 92 ARG A N 1
ATOM 648 C CA . ARG A 1 92 ? 15.876 -11.976 -18.696 1.00 84.12 92 ARG A CA 1
ATOM 649 C C . ARG A 1 92 ? 15.639 -12.799 -19.966 1.00 84.12 92 ARG A C 1
ATOM 651 O O . ARG A 1 92 ? 16.576 -13.023 -20.730 1.00 84.12 92 ARG A O 1
ATOM 658 N N . ARG A 1 93 ? 14.398 -13.230 -20.226 1.00 85.94 93 ARG A N 1
ATOM 659 C CA . ARG A 1 93 ? 14.039 -13.983 -21.448 1.00 85.94 93 ARG A CA 1
ATOM 660 C C . ARG A 1 93 ? 14.285 -13.169 -22.719 1.00 85.94 93 ARG A C 1
ATOM 662 O O . ARG A 1 93 ? 14.733 -13.720 -23.719 1.00 85.94 93 ARG A O 1
ATOM 669 N N . MET A 1 94 ? 14.012 -11.868 -22.669 1.00 84.06 94 MET A N 1
ATOM 670 C CA . MET A 1 94 ? 14.164 -10.949 -23.798 1.00 84.06 94 MET A CA 1
ATOM 671 C C . MET A 1 94 ? 15.580 -10.373 -23.943 1.00 84.06 94 MET A C 1
ATOM 673 O O . MET A 1 94 ? 15.823 -9.638 -24.898 1.00 84.06 94 MET A O 1
ATOM 677 N N . ARG A 1 95 ? 16.505 -10.694 -23.024 1.00 84.69 95 ARG A N 1
ATOM 678 C CA . ARG A 1 95 ? 17.845 -10.084 -22.930 1.00 84.69 95 ARG A CA 1
ATOM 679 C C . ARG A 1 95 ? 17.783 -8.553 -22.844 1.00 84.69 95 ARG A C 1
ATOM 681 O O . ARG A 1 95 ? 18.579 -7.846 -23.454 1.00 84.69 95 ARG A O 1
ATOM 688 N N . VAL A 1 96 ? 16.804 -8.051 -22.096 1.00 78.19 96 VAL A N 1
ATOM 689 C CA . VAL A 1 96 ? 16.635 -6.632 -21.795 1.00 78.19 96 VAL A CA 1
ATOM 690 C C . VAL A 1 96 ? 17.227 -6.371 -20.415 1.00 78.19 96 VAL A C 1
ATOM 692 O O . VAL A 1 96 ? 16.765 -6.928 -19.425 1.00 78.19 96 VAL A O 1
ATOM 695 N N . THR A 1 97 ? 18.256 -5.534 -20.342 1.00 74.25 97 THR A N 1
ATOM 696 C CA . THR A 1 97 ? 18.753 -4.972 -19.085 1.00 74.25 97 THR A CA 1
ATOM 697 C C . THR A 1 97 ? 17.771 -3.931 -18.545 1.00 74.25 97 THR A C 1
ATOM 699 O O . THR A 1 97 ? 17.175 -3.174 -19.318 1.00 74.25 97 THR A O 1
ATOM 702 N N . TRP A 1 98 ? 17.601 -3.898 -17.224 1.00 70.19 98 TRP A N 1
ATOM 703 C CA . TRP A 1 98 ? 16.944 -2.807 -16.507 1.00 70.19 98 TRP A CA 1
ATOM 704 C C . TRP A 1 98 ? 17.761 -2.458 -15.267 1.00 70.19 98 TRP A C 1
ATOM 706 O O . TRP A 1 98 ? 18.418 -3.323 -14.687 1.00 70.19 98 TRP A O 1
ATOM 716 N N . THR A 1 99 ? 17.709 -1.195 -14.860 1.00 64.44 99 THR A N 1
ATOM 717 C CA . THR A 1 99 ? 18.337 -0.742 -13.617 1.00 64.44 99 THR A CA 1
ATOM 718 C C . THR A 1 99 ? 17.263 -0.575 -12.553 1.00 64.44 99 THR A C 1
ATOM 720 O O . THR A 1 99 ? 16.395 0.289 -12.674 1.00 64.44 99 THR A O 1
ATOM 723 N N . GLU A 1 100 ? 17.318 -1.378 -11.494 1.00 60.44 100 GLU A N 1
ATOM 724 C CA . GLU A 1 100 ? 16.528 -1.121 -10.290 1.00 60.44 100 GLU A CA 1
ATOM 725 C C . GLU A 1 100 ? 17.120 0.076 -9.530 1.00 60.44 100 GLU A C 1
ATOM 727 O O . GLU A 1 100 ? 18.334 0.121 -9.292 1.00 60.44 100 GLU A O 1
ATOM 732 N N . PRO A 1 101 ? 16.304 1.062 -9.110 1.00 55.69 101 PRO A N 1
ATOM 733 C CA . PRO A 1 101 ? 16.774 2.082 -8.188 1.00 55.69 101 PRO A CA 1
ATOM 734 C C . PRO A 1 101 ? 17.210 1.393 -6.894 1.00 55.69 101 PRO A C 1
ATOM 736 O O . PRO A 1 101 ? 16.404 0.712 -6.259 1.00 55.69 101 PRO A O 1
ATOM 739 N N . LYS A 1 102 ? 18.474 1.579 -6.493 1.00 49.12 102 LYS A N 1
ATOM 740 C CA . LYS A 1 102 ? 19.004 1.066 -5.224 1.00 49.12 102 LYS A CA 1
ATOM 741 C C . LYS A 1 102 ? 18.089 1.527 -4.089 1.00 49.12 102 LYS A C 1
ATOM 743 O O . LYS A 1 102 ? 18.086 2.704 -3.731 1.00 49.12 102 LYS A O 1
ATOM 748 N N . ALA A 1 103 ? 17.301 0.608 -3.535 1.00 49.16 103 ALA A N 1
ATOM 749 C CA . ALA A 1 103 ? 16.453 0.919 -2.398 1.00 49.16 103 ALA A CA 1
ATOM 750 C C . ALA A 1 103 ? 17.348 1.373 -1.226 1.00 49.16 103 ALA A C 1
ATOM 752 O O . ALA A 1 103 ? 18.349 0.704 -0.943 1.00 49.16 103 ALA A O 1
ATOM 753 N N . PRO A 1 104 ? 17.010 2.469 -0.521 1.00 45.44 104 PRO A N 1
ATOM 754 C CA . PRO A 1 104 ? 17.844 3.011 0.555 1.00 45.44 104 PRO A CA 1
ATOM 755 C C . PRO A 1 104 ? 18.095 2.017 1.702 1.00 45.44 104 PRO A C 1
ATOM 757 O O . PRO A 1 104 ? 19.074 2.172 2.422 1.00 45.44 104 PRO A O 1
ATOM 760 N N . ASN A 1 105 ? 17.279 0.960 1.814 1.00 45.06 105 ASN A N 1
ATOM 761 C CA . ASN A 1 105 ? 17.368 -0.060 2.862 1.00 45.06 105 ASN A CA 1
ATOM 762 C C . ASN A 1 105 ? 17.586 -1.494 2.337 1.00 45.06 105 ASN A C 1
ATOM 764 O O . ASN A 1 105 ? 17.314 -2.441 3.066 1.00 45.06 105 ASN A O 1
ATOM 768 N N . GLY A 1 106 ? 18.048 -1.685 1.092 1.00 45.28 106 GLY A N 1
ATOM 769 C CA . GLY A 1 106 ? 18.295 -3.035 0.560 1.00 45.28 106 GLY A CA 1
ATOM 770 C C . GLY A 1 106 ? 17.013 -3.863 0.427 1.00 45.28 106 GLY A C 1
ATOM 771 O O . GLY A 1 106 ? 16.896 -4.936 1.012 1.00 45.28 106 GLY A O 1
ATOM 772 N N . GLY A 1 107 ? 16.039 -3.329 -0.316 1.00 41.59 107 GLY A N 1
ATOM 773 C CA . GLY A 1 107 ? 14.799 -4.031 -0.648 1.00 41.59 107 GLY A CA 1
ATOM 774 C C . GLY A 1 107 ? 15.050 -5.432 -1.235 1.00 41.59 107 GLY A C 1
ATOM 775 O O . GLY A 1 107 ? 16.149 -5.712 -1.715 1.00 41.59 107 GLY A O 1
ATOM 776 N N . PRO A 1 108 ? 14.039 -6.318 -1.198 1.00 44.56 108 PRO A N 1
ATOM 777 C CA . PRO A 1 108 ? 14.189 -7.759 -1.441 1.00 44.56 108 PRO A CA 1
ATOM 778 C C . PRO A 1 108 ? 14.698 -8.124 -2.843 1.00 44.56 108 PRO A C 1
ATOM 780 O O . PRO A 1 108 ? 15.118 -9.257 -3.070 1.00 44.56 108 PRO A O 1
ATOM 783 N N . HIS A 1 109 ? 14.707 -7.160 -3.758 1.00 46.69 109 HIS A N 1
ATOM 784 C CA . HIS A 1 109 ? 15.216 -7.289 -5.109 1.00 46.69 109 HIS A CA 1
ATOM 785 C C . HIS A 1 109 ? 16.370 -6.299 -5.248 1.00 46.69 109 HIS A C 1
ATOM 787 O O . HIS A 1 109 ? 16.197 -5.114 -5.507 1.00 46.69 109 HIS A O 1
ATOM 793 N N . ALA A 1 110 ? 17.566 -6.775 -4.922 1.00 45.97 110 ALA A N 1
ATOM 794 C CA . ALA A 1 110 ? 18.797 -6.186 -5.404 1.00 45.97 110 ALA A CA 1
ATOM 795 C C . ALA A 1 110 ? 19.411 -7.217 -6.351 1.00 45.97 110 ALA A C 1
ATOM 797 O O . ALA A 1 110 ? 20.141 -8.105 -5.908 1.00 45.97 110 ALA A O 1
ATOM 798 N N . GLY A 1 111 ? 19.111 -7.129 -7.650 1.00 43.25 111 GLY A N 1
ATOM 799 C CA . GLY A 1 111 ? 19.991 -7.742 -8.644 1.00 43.25 111 GLY A CA 1
ATOM 800 C C . GLY A 1 111 ? 19.447 -7.897 -10.070 1.00 43.25 111 GLY A C 1
ATOM 801 O O . GLY A 1 111 ? 18.237 -7.976 -10.259 1.00 43.25 111 GLY A O 1
ATOM 802 N N . PRO A 1 112 ? 20.344 -8.049 -11.072 1.00 41.53 112 PRO A N 1
ATOM 803 C CA . PRO A 1 112 ? 21.803 -8.113 -10.959 1.00 41.53 112 PRO A CA 1
ATOM 804 C C . PRO A 1 112 ? 22.499 -6.848 -11.491 1.00 41.53 112 PRO A C 1
ATOM 806 O O . PRO A 1 112 ? 22.263 -6.411 -12.612 1.00 41.53 112 PRO A O 1
ATOM 809 N N . LEU A 1 113 ? 23.462 -6.336 -10.720 1.00 46.88 113 LEU A N 1
ATOM 810 C CA . LEU A 1 113 ? 24.675 -5.800 -11.335 1.00 46.88 113 LEU A CA 1
ATOM 811 C C . LEU A 1 113 ? 25.345 -6.995 -12.023 1.00 46.88 113 LEU A C 1
ATOM 813 O O . LEU A 1 113 ? 25.619 -7.990 -11.346 1.00 46.88 113 LEU A O 1
ATOM 817 N N . GLU A 1 114 ? 25.559 -6.938 -13.337 1.00 36.16 114 GLU A N 1
ATOM 818 C CA . GLU A 1 114 ? 26.472 -7.864 -14.010 1.00 36.16 114 GLU A CA 1
ATOM 819 C C . GLU A 1 114 ? 27.799 -7.850 -13.241 1.00 36.16 114 GLU A C 1
ATOM 821 O O . GLU A 1 114 ? 28.512 -6.849 -13.208 1.00 36.16 114 GLU A O 1
ATOM 826 N N . LYS A 1 115 ? 28.096 -8.949 -12.544 1.00 34.84 115 LYS A N 1
ATOM 827 C CA . LYS A 1 115 ? 29.476 -9.305 -12.251 1.00 34.84 115 LYS A CA 1
ATOM 828 C C . LYS A 1 115 ? 29.939 -10.136 -13.430 1.00 34.84 115 LYS A C 1
ATOM 830 O O . LYS A 1 115 ? 29.415 -11.231 -13.646 1.00 34.84 115 LYS A O 1
ATOM 835 N N . ASP A 1 116 ? 30.910 -9.602 -14.156 1.00 29.98 116 ASP A N 1
ATOM 836 C CA . ASP A 1 116 ? 31.749 -10.382 -15.055 1.00 29.98 116 ASP A CA 1
ATOM 837 C C . ASP A 1 116 ? 32.290 -11.628 -14.326 1.00 29.98 116 ASP A C 1
ATOM 839 O O . ASP A 1 116 ? 32.493 -11.603 -13.102 1.00 29.98 116 ASP A O 1
ATOM 843 N N . PRO A 1 117 ? 32.502 -12.745 -15.037 1.00 39.88 117 PRO A N 1
ATOM 844 C CA . PRO A 1 117 ? 32.918 -13.983 -14.416 1.00 39.88 117 PRO A CA 1
ATOM 845 C C . PRO A 1 117 ? 34.426 -13.940 -14.188 1.00 39.88 117 PRO A C 1
ATOM 847 O O . PRO A 1 117 ? 35.172 -14.365 -15.054 1.00 39.88 117 PRO A O 1
ATOM 850 N N . GLU A 1 118 ? 34.889 -13.472 -13.030 1.00 36.91 118 GLU A N 1
ATOM 851 C CA . GLU A 1 118 ? 36.247 -13.773 -12.562 1.00 36.91 118 GLU A CA 1
ATOM 852 C C . GLU A 1 118 ? 36.400 -13.508 -11.054 1.00 36.91 118 GLU A C 1
ATOM 854 O O . GLU A 1 118 ? 36.114 -12.418 -10.563 1.00 36.91 118 GLU A O 1
ATOM 859 N N . GLY A 1 119 ? 36.868 -14.519 -10.308 1.00 32.06 119 GLY A N 1
ATOM 860 C CA . GLY A 1 119 ? 37.422 -14.331 -8.961 1.00 32.06 119 GLY A CA 1
ATOM 861 C C . GLY A 1 119 ? 36.732 -15.085 -7.820 1.00 32.06 119 GLY A C 1
ATOM 862 O O . GLY A 1 119 ? 35.954 -14.525 -7.058 1.00 32.06 119 GLY A O 1
ATOM 863 N N . THR A 1 120 ? 37.087 -16.362 -7.687 1.00 38.91 120 THR A N 1
ATOM 864 C CA . THR A 1 120 ? 37.218 -17.150 -6.443 1.00 38.91 120 THR A CA 1
ATOM 865 C C . THR A 1 120 ? 37.166 -16.396 -5.101 1.00 38.91 120 THR A C 1
ATOM 867 O O . THR A 1 120 ? 37.983 -15.507 -4.872 1.00 38.91 120 THR A O 1
ATOM 870 N N . GLY A 1 121 ? 36.368 -16.895 -4.142 1.00 31.48 121 GLY A N 1
ATOM 871 C CA . GLY A 1 121 ? 36.701 -16.754 -2.716 1.00 31.48 121 GLY A CA 1
ATOM 872 C C . GLY A 1 121 ? 35.544 -16.829 -1.713 1.00 31.48 121 GLY A C 1
ATOM 873 O O . GLY A 1 121 ? 34.819 -15.860 -1.548 1.00 31.48 121 GLY A O 1
ATOM 874 N N . GLY A 1 122 ? 35.471 -17.944 -0.975 1.00 28.70 122 GLY A N 1
ATOM 875 C CA . GLY A 1 122 ? 35.100 -17.970 0.449 1.00 28.70 122 GLY A CA 1
ATOM 876 C C . GLY A 1 122 ? 33.617 -17.870 0.807 1.00 28.70 122 GLY A C 1
ATOM 877 O O . GLY A 1 122 ? 33.059 -16.784 0.904 1.00 28.70 122 GLY A O 1
ATOM 878 N N . GLY A 1 123 ? 32.996 -19.014 1.098 1.00 35.56 123 GLY A N 1
ATOM 879 C CA . GLY A 1 123 ? 31.723 -19.054 1.810 1.00 35.56 123 GLY A CA 1
ATOM 880 C C . GLY A 1 123 ? 31.904 -18.823 3.309 1.00 35.56 123 GLY A C 1
ATOM 881 O O . GLY A 1 123 ? 32.850 -19.336 3.895 1.00 35.56 123 GLY A O 1
ATOM 882 N N . GLU A 1 124 ? 30.950 -18.135 3.933 1.00 32.62 124 GLU A N 1
ATOM 883 C CA . GLU A 1 124 ? 30.613 -18.363 5.337 1.00 32.62 124 GLU A CA 1
ATOM 884 C C . GLU A 1 124 ? 29.150 -17.972 5.587 1.00 32.62 124 GLU A C 1
ATOM 886 O O . GLU A 1 124 ? 28.717 -16.847 5.340 1.00 32.62 124 GLU A O 1
ATOM 891 N N . THR A 1 125 ? 28.354 -18.951 6.011 1.00 40.56 125 THR A N 1
ATOM 892 C CA . THR A 1 125 ? 26.929 -18.812 6.314 1.00 40.56 125 THR A CA 1
ATOM 893 C C . THR A 1 125 ? 26.745 -18.405 7.774 1.00 40.56 125 THR A C 1
ATOM 895 O O . THR A 1 125 ? 26.992 -19.218 8.666 1.00 40.56 125 THR A O 1
ATOM 898 N N . THR A 1 126 ? 26.235 -17.205 8.045 1.00 37.31 126 THR A N 1
ATOM 899 C CA . THR A 1 126 ? 25.716 -16.843 9.373 1.00 37.31 126 THR A CA 1
ATOM 900 C C . THR A 1 126 ? 24.185 -16.915 9.383 1.00 37.31 126 THR A C 1
ATOM 902 O O . THR A 1 126 ? 23.491 -16.313 8.567 1.00 37.31 126 THR A O 1
ATOM 905 N N . LYS A 1 127 ? 23.662 -17.755 10.285 1.00 37.84 127 LYS A N 1
ATOM 906 C CA . LYS A 1 127 ? 22.234 -18.050 10.509 1.00 37.84 127 LYS A CA 1
ATOM 907 C C . LYS A 1 127 ? 21.444 -16.798 10.939 1.00 37.84 127 LYS A C 1
ATOM 909 O O . LYS A 1 127 ? 21.998 -15.971 11.661 1.00 37.84 127 LYS A O 1
ATOM 914 N N . PRO A 1 128 ? 20.136 -16.696 10.629 1.00 37.47 128 PRO A N 1
ATOM 915 C CA . PRO A 1 128 ? 19.285 -15.652 11.185 1.00 37.47 128 PRO A CA 1
ATOM 916 C C . PRO A 1 128 ? 18.839 -16.038 12.603 1.00 37.47 128 PRO A C 1
ATOM 918 O O . PRO A 1 128 ? 18.113 -17.015 12.796 1.00 37.47 128 PRO A O 1
ATOM 921 N N . THR A 1 129 ? 19.257 -15.269 13.608 1.00 39.47 129 THR A N 1
ATOM 922 C CA . THR A 1 129 ? 18.760 -15.410 14.983 1.00 39.47 129 THR A CA 1
ATOM 923 C C . THR A 1 129 ? 17.588 -14.458 15.175 1.00 39.47 129 THR A C 1
ATOM 925 O O . THR A 1 129 ? 17.766 -13.252 15.334 1.00 39.47 129 THR A O 1
ATOM 928 N N . GLY A 1 130 ? 16.373 -14.999 15.139 1.00 34.78 130 GLY A N 1
ATOM 929 C CA . GLY A 1 130 ? 15.178 -14.273 15.545 1.00 34.78 130 GLY A CA 1
ATOM 930 C C . GLY A 1 130 ? 15.144 -14.059 17.058 1.00 34.78 130 GLY A C 1
ATOM 931 O O . GLY A 1 130 ? 15.422 -14.978 17.828 1.00 34.78 130 GLY A O 1
ATOM 932 N N . ARG A 1 131 ? 14.735 -12.862 17.485 1.00 39.66 131 ARG A N 1
ATOM 933 C CA . ARG A 1 131 ? 13.965 -12.676 18.720 1.00 39.66 131 ARG A CA 1
ATOM 934 C C . ARG A 1 131 ? 13.255 -11.325 18.699 1.00 39.66 131 ARG A C 1
ATOM 936 O O . ARG A 1 131 ? 13.885 -10.276 18.763 1.00 39.66 131 ARG A O 1
ATOM 943 N N . LEU A 1 132 ? 11.928 -11.388 18.615 1.00 39.53 132 LEU A N 1
ATOM 944 C CA . LEU A 1 132 ? 11.026 -10.317 19.021 1.00 39.53 132 LEU A CA 1
ATOM 945 C C . LEU A 1 132 ? 11.261 -10.062 20.514 1.00 39.53 132 LEU A C 1
ATOM 947 O O . LEU A 1 132 ? 11.061 -10.961 21.332 1.00 39.53 132 LEU A O 1
ATOM 951 N N . ALA A 1 133 ? 11.714 -8.862 20.865 1.00 37.66 133 ALA A N 1
ATOM 952 C CA . ALA A 1 133 ? 11.698 -8.397 22.242 1.00 37.66 133 ALA A CA 1
ATOM 953 C C . ALA A 1 133 ? 10.287 -7.883 22.553 1.00 37.66 133 ALA A C 1
ATOM 955 O O . ALA A 1 133 ? 9.961 -6.723 22.323 1.00 37.66 133 ALA A O 1
ATOM 956 N N . THR A 1 134 ? 9.433 -8.772 23.054 1.00 38.47 134 THR A N 1
ATOM 957 C CA . THR A 1 134 ? 8.341 -8.385 23.950 1.00 38.47 134 THR A CA 1
ATOM 958 C C . THR A 1 134 ? 8.954 -7.757 25.195 1.00 38.47 134 THR A C 1
ATOM 960 O O . THR A 1 134 ? 9.743 -8.411 25.878 1.00 38.47 134 THR A O 1
ATOM 963 N N . VAL A 1 135 ? 8.561 -6.528 25.515 1.00 36.62 135 VAL A N 1
ATOM 964 C CA . VAL A 1 135 ? 8.653 -6.006 26.879 1.00 36.62 135 VAL A CA 1
ATOM 965 C C . VAL A 1 135 ? 7.225 -5.702 27.305 1.00 36.62 135 VAL A C 1
ATOM 967 O O . VAL A 1 135 ? 6.559 -4.860 26.709 1.00 36.62 135 VAL A O 1
ATOM 970 N N . ALA A 1 136 ? 6.745 -6.481 28.268 1.00 36.22 136 ALA A N 1
ATOM 971 C CA . ALA A 1 136 ? 5.532 -6.214 29.016 1.00 36.22 136 ALA A CA 1
ATOM 972 C C . ALA A 1 136 ? 5.934 -5.857 30.452 1.00 36.22 136 ALA A C 1
ATOM 974 O O . ALA A 1 136 ? 6.852 -6.480 30.997 1.00 36.22 136 ALA A O 1
ATOM 975 N N . ASN A 1 137 ? 5.157 -4.919 31.001 1.00 39.69 137 ASN A N 1
ATOM 976 C CA . ASN A 1 137 ? 5.161 -4.281 32.323 1.00 39.69 137 ASN A CA 1
ATOM 977 C C . ASN A 1 137 ? 6.124 -3.111 32.522 1.00 39.69 137 ASN A C 1
ATOM 979 O O . ASN A 1 137 ? 7.340 -3.337 32.686 1.00 39.69 137 ASN A O 1
#

Sequence (137 aa):
MTQRNGVSIMDTKHAFASIVAANLNASELAADRQLAQLGITLTDLASGRAAAGFAAGPGQAGLDHLAEAIALTITARRSLVAAHDSLARDARRMRVTWTEPKAPNGGPHAGPLEKDPEGTGGGETTKPTGRLATVAN